Protein AF-A0A0Q9Z9T4-F1 (afdb_monomer_lite)

Sequence (126 aa):
MDYFTLTKFLSERLGINQEIFQLEFLYPTDKDFKQIQSEEVKNHYLSKYEYWANTKENWKSIKLFFPDGIKREVIQILNEYLKENGKELIDLEKIPEEFNRDQDGFNLIVGQNRDYLIIEIALKED

Secondary structure (DSSP, 8-state):
--HHHHHHHHHHHHT--GGGG-------SSSSEEEEEEEE---SS-SEEEEEEETTTTEEEEEEEEEGGGHHHHHHHHHHHHHHTTPPPP-GGG--SS----STT-SEEEEE-SSEEEEEEEEE--

Structure (mmCIF, N/CA/C/O backbone):
data_AF-A0A0Q9Z9T4-F1
#
_entry.id   AF-A0A0Q9Z9T4-F1
#
loop_
_atom_site.group_PDB
_atom_site.id
_atom_site.type_symbol
_atom_site.label_atom_id
_atom_site.label_alt_id
_atom_site.label_comp_id
_atom_site.label_asym_id
_atom_site.label_entity_id
_atom_site.label_seq_id
_atom_site.pdbx_PDB_ins_code
_atom_site.Cartn_x
_atom_site.Cartn_y
_atom_site.Cartn_z
_atom_site.occupancy
_atom_site.B_iso_or_equiv
_atom_site.auth_seq_id
_atom_site.auth_comp_id
_atom_site.auth_asym_id
_atom_site.auth_atom_id
_atom_site.pdbx_PDB_model_num
ATOM 1 N N . MET A 1 1 ? 10.816 6.319 5.534 1.00 82.62 1 MET A N 1
ATOM 2 C CA . MET A 1 1 ? 10.056 5.304 6.301 1.00 82.62 1 MET A CA 1
ATOM 3 C C . MET A 1 1 ? 10.414 3.964 5.706 1.00 82.62 1 MET A C 1
ATOM 5 O O . MET A 1 1 ? 10.420 3.880 4.491 1.00 82.62 1 MET A O 1
ATOM 9 N N . ASP A 1 2 ? 10.785 2.967 6.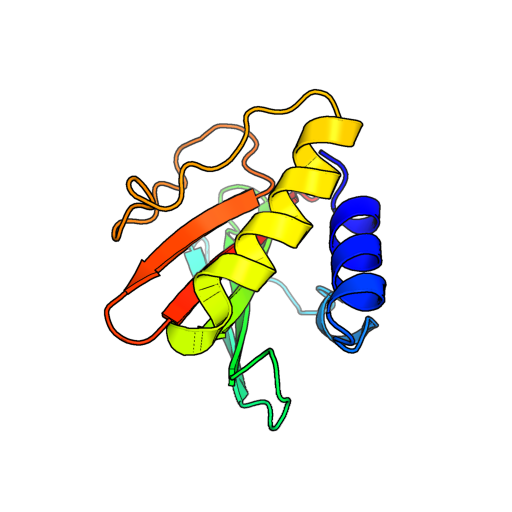495 1.00 88.38 2 ASP A N 1
ATOM 10 C CA . ASP A 1 2 ? 11.281 1.713 5.922 1.00 88.38 2 ASP A CA 1
ATOM 11 C C . ASP A 1 2 ? 10.152 0.879 5.282 1.00 88.38 2 ASP A C 1
ATOM 13 O O . ASP A 1 2 ? 9.101 0.686 5.900 1.00 88.38 2 ASP A O 1
ATOM 17 N N . TYR A 1 3 ? 10.365 0.417 4.043 1.00 92.19 3 TYR A N 1
ATOM 18 C CA . TYR A 1 3 ? 9.389 -0.368 3.272 1.00 92.19 3 TYR A CA 1
ATOM 19 C C . TYR A 1 3 ? 9.082 -1.697 3.963 1.00 92.19 3 TYR A C 1
ATOM 21 O O . TYR A 1 3 ? 7.921 -2.059 4.158 1.00 92.19 3 TYR A O 1
ATOM 29 N N . PHE A 1 4 ? 10.129 -2.417 4.365 1.00 92.62 4 PHE A N 1
ATOM 30 C CA . PHE A 1 4 ? 10.001 -3.752 4.939 1.00 92.62 4 PHE A CA 1
ATOM 31 C C . PHE A 1 4 ? 9.305 -3.713 6.299 1.00 92.62 4 PHE A C 1
ATOM 33 O O . PHE A 1 4 ? 8.458 -4.552 6.590 1.00 92.62 4 PHE A O 1
ATOM 40 N N . THR A 1 5 ? 9.600 -2.697 7.105 1.00 93.06 5 THR A N 1
ATOM 41 C CA . THR A 1 5 ? 8.981 -2.497 8.417 1.00 93.06 5 THR A CA 1
ATOM 42 C C . THR A 1 5 ? 7.490 -2.175 8.286 1.00 93.06 5 THR A C 1
ATOM 44 O O . THR A 1 5 ? 6.677 -2.787 8.979 1.00 93.06 5 THR A O 1
ATOM 47 N N . LEU A 1 6 ? 7.105 -1.283 7.363 1.00 94.06 6 LEU A N 1
ATOM 48 C CA . LEU A 1 6 ? 5.694 -0.945 7.140 1.00 94.06 6 LEU A CA 1
ATOM 49 C C . LEU A 1 6 ? 4.906 -2.136 6.580 1.00 94.06 6 LEU A C 1
ATOM 51 O O . LEU A 1 6 ? 3.824 -2.449 7.067 1.00 94.06 6 LEU A O 1
ATOM 55 N N . THR A 1 7 ? 5.433 -2.806 5.558 1.00 95.38 7 THR A N 1
ATOM 56 C CA . THR A 1 7 ? 4.732 -3.930 4.918 1.00 95.38 7 THR A CA 1
ATOM 57 C C . THR A 1 7 ? 4.572 -5.115 5.863 1.00 95.38 7 THR A C 1
ATOM 59 O O . THR A 1 7 ? 3.487 -5.690 5.926 1.00 95.38 7 THR A O 1
ATOM 62 N N . LYS A 1 8 ? 5.593 -5.405 6.682 1.00 95.88 8 LYS A N 1
ATOM 63 C CA . LYS A 1 8 ? 5.497 -6.392 7.762 1.00 95.88 8 LYS A CA 1
ATOM 64 C C . LYS A 1 8 ? 4.416 -6.028 8.778 1.00 95.88 8 LYS A C 1
ATOM 66 O O . LYS A 1 8 ? 3.576 -6.864 9.099 1.00 95.88 8 LYS A O 1
ATOM 71 N N . PHE A 1 9 ? 4.394 -4.777 9.239 1.00 95.81 9 PHE A N 1
ATOM 72 C CA . PHE A 1 9 ? 3.363 -4.301 10.160 1.00 95.81 9 PHE A CA 1
ATOM 73 C C . PHE A 1 9 ? 1.952 -4.467 9.574 1.00 95.81 9 PHE A C 1
ATOM 75 O O . PHE A 1 9 ? 1.053 -4.972 10.245 1.00 95.81 9 PHE A O 1
ATOM 82 N N . LEU A 1 10 ? 1.750 -4.095 8.306 1.00 94.44 10 LEU A N 1
ATOM 83 C CA . LEU A 1 10 ? 0.455 -4.245 7.639 1.00 94.44 10 LEU A CA 1
ATOM 84 C C . LEU A 1 10 ? 0.062 -5.716 7.469 1.00 94.44 10 LEU A C 1
ATOM 86 O O . LEU A 1 10 ? -1.092 -6.056 7.716 1.00 94.44 10 LEU A O 1
ATOM 90 N N . SER A 1 11 ? 0.999 -6.590 7.095 1.00 94.62 11 SER A N 1
ATOM 91 C CA . SER A 1 11 ? 0.753 -8.033 6.997 1.00 94.62 11 SER A CA 1
ATOM 92 C C . SER A 1 11 ? 0.255 -8.612 8.321 1.00 94.62 11 SER A C 1
ATOM 94 O O . SER A 1 11 ? -0.786 -9.270 8.350 1.00 94.62 11 SER A O 1
ATOM 96 N N . GLU A 1 12 ? 0.940 -8.300 9.424 1.00 95.19 12 GLU A N 1
ATOM 97 C CA . GLU A 1 12 ? 0.603 -8.797 10.760 1.00 95.19 12 GLU A CA 1
ATOM 98 C C . GLU A 1 12 ? -0.739 -8.250 11.270 1.00 95.19 12 GLU A C 1
ATOM 100 O O . GLU A 1 12 ? -1.523 -8.991 11.864 1.00 95.19 12 GLU A O 1
ATOM 105 N N . ARG A 1 13 ? -1.030 -6.963 11.036 1.00 94.94 13 ARG A N 1
ATOM 106 C CA . ARG A 1 13 ? -2.226 -6.294 11.584 1.00 94.94 13 ARG A CA 1
ATOM 107 C C . ARG A 1 13 ? -3.484 -6.491 10.741 1.00 94.94 13 ARG A C 1
ATOM 109 O O . ARG A 1 13 ? -4.575 -6.494 11.302 1.00 94.94 13 ARG A O 1
ATOM 116 N N . LEU A 1 14 ? -3.346 -6.656 9.425 1.00 91.88 14 LEU A N 1
ATOM 117 C CA . LEU A 1 14 ? -4.468 -6.816 8.486 1.00 91.88 14 LEU A CA 1
ATOM 118 C C . LEU A 1 14 ? -4.638 -8.259 7.987 1.00 91.88 14 LEU A C 1
ATOM 120 O O . LEU A 1 14 ? -5.539 -8.528 7.196 1.00 91.88 14 LEU A O 1
ATOM 124 N N . GLY A 1 15 ? -3.772 -9.192 8.399 1.00 90.81 15 GLY A N 1
ATOM 125 C CA . GLY A 1 15 ? -3.826 -10.584 7.938 1.00 90.81 15 GLY A CA 1
ATOM 126 C C . GLY A 1 15 ? -3.611 -10.726 6.427 1.00 90.81 15 GLY A C 1
ATOM 127 O O . GLY A 1 15 ? -4.183 -11.611 5.787 1.00 90.81 15 GLY A O 1
ATOM 128 N N . ILE A 1 16 ? -2.829 -9.823 5.836 1.00 92.12 16 ILE A N 1
ATOM 129 C CA . ILE A 1 16 ? -2.449 -9.866 4.423 1.00 92.12 16 ILE A CA 1
ATOM 130 C C . ILE A 1 16 ? -1.224 -10.776 4.284 1.00 92.12 16 ILE A C 1
ATOM 132 O O . ILE A 1 16 ? -0.288 -10.655 5.070 1.00 92.12 16 ILE A O 1
ATOM 136 N N . ASN A 1 17 ? -1.201 -11.670 3.289 1.00 92.25 17 ASN A N 1
ATOM 137 C CA . ASN A 1 17 ? -0.036 -12.528 3.044 1.00 92.25 17 ASN A CA 1
ATOM 138 C C . ASN A 1 17 ? 1.204 -11.663 2.751 1.00 92.25 17 ASN A C 1
ATOM 140 O O . ASN A 1 17 ? 1.198 -10.898 1.791 1.00 92.25 17 ASN A O 1
ATOM 144 N N . GLN A 1 18 ? 2.264 -11.806 3.555 1.00 93.56 18 GLN A N 1
ATOM 145 C CA . GLN A 1 18 ? 3.511 -11.049 3.412 1.00 93.56 18 GLN A CA 1
ATOM 146 C C . GLN A 1 18 ? 4.123 -11.172 2.006 1.00 93.56 18 GLN A C 1
ATOM 148 O O . GLN A 1 18 ? 4.763 -10.234 1.534 1.00 93.56 18 GLN A O 1
ATOM 153 N N . GLU A 1 19 ? 3.917 -12.304 1.329 1.00 93.25 19 GLU A N 1
ATOM 154 C CA . GLU A 1 19 ? 4.442 -12.559 -0.017 1.00 93.25 19 GLU A CA 1
ATOM 155 C C . GLU A 1 19 ? 3.947 -11.541 -1.047 1.00 93.25 19 GLU A C 1
ATOM 157 O O . GLU A 1 19 ? 4.684 -11.223 -1.975 1.00 93.25 19 GLU A O 1
ATOM 162 N N . ILE A 1 20 ? 2.758 -10.943 -0.870 1.00 93.62 20 ILE A N 1
ATOM 163 C CA . ILE A 1 20 ? 2.279 -9.941 -1.833 1.00 93.62 20 ILE A CA 1
ATOM 164 C C . ILE A 1 20 ? 3.175 -8.699 -1.855 1.00 93.62 20 ILE A C 1
ATOM 166 O O . ILE A 1 20 ? 3.219 -8.003 -2.860 1.00 93.62 20 ILE A O 1
ATOM 170 N N . PHE A 1 21 ? 3.897 -8.415 -0.769 1.00 95.19 21 PHE A N 1
ATOM 171 C CA . PHE A 1 21 ? 4.809 -7.275 -0.673 1.00 95.19 21 PHE A CA 1
ATOM 172 C C . PHE A 1 21 ? 6.187 -7.555 -1.290 1.00 95.19 21 PHE A C 1
ATOM 174 O O . PHE A 1 21 ? 7.072 -6.705 -1.246 1.00 95.19 21 PHE A O 1
ATOM 181 N N . GLN A 1 22 ? 6.409 -8.738 -1.862 1.00 92.44 22 GLN A N 1
ATOM 182 C CA . GLN A 1 22 ? 7.639 -9.027 -2.590 1.00 92.44 22 GLN A CA 1
ATOM 183 C C . GLN A 1 22 ? 7.572 -8.363 -3.972 1.00 92.44 22 GLN A C 1
ATOM 185 O O . GLN A 1 22 ? 6.811 -8.771 -4.844 1.00 92.44 22 GLN A O 1
ATOM 190 N N . LEU A 1 23 ? 8.378 -7.320 -4.185 1.00 92.00 23 LEU A N 1
ATOM 191 C CA . LEU A 1 23 ? 8.463 -6.586 -5.458 1.00 92.00 23 LEU A CA 1
ATOM 192 C C . LEU A 1 23 ? 9.412 -7.285 -6.457 1.00 92.00 23 LEU A C 1
ATOM 194 O O . LEU A 1 23 ? 10.249 -6.655 -7.112 1.00 92.00 23 LEU A O 1
ATOM 198 N N . GLU A 1 24 ? 9.295 -8.611 -6.558 1.00 88.44 24 GLU A N 1
ATOM 199 C CA . GLU A 1 24 ? 10.148 -9.492 -7.367 1.00 88.44 24 GLU A CA 1
ATOM 200 C C . GLU A 1 24 ? 9.661 -9.590 -8.821 1.00 88.44 24 GLU A C 1
ATOM 202 O O . GLU A 1 24 ? 9.351 -10.659 -9.342 1.00 88.44 24 GLU A O 1
ATOM 207 N N . PHE A 1 25 ? 9.595 -8.449 -9.505 1.00 88.50 25 PHE A N 1
ATOM 208 C CA . PHE A 1 25 ? 9.308 -8.392 -10.938 1.00 88.50 25 PHE A CA 1
ATOM 209 C C . PHE A 1 25 ? 10.411 -7.654 -11.699 1.00 88.50 25 PHE A C 1
ATOM 211 O O . PHE A 1 25 ? 11.113 -6.786 -11.167 1.00 88.50 25 PHE A O 1
ATOM 218 N N . LEU A 1 26 ? 10.570 -8.016 -12.974 1.00 83.69 26 LEU A N 1
ATOM 219 C CA . LEU A 1 26 ? 11.538 -7.385 -13.865 1.00 83.69 26 LEU A CA 1
ATOM 220 C C . LEU A 1 26 ? 11.118 -5.950 -14.175 1.00 83.69 26 LEU A C 1
ATOM 222 O O . LEU A 1 26 ? 9.938 -5.679 -14.418 1.00 83.69 26 LEU A O 1
ATOM 226 N N . TYR A 1 27 ? 12.093 -5.041 -14.225 1.00 81.56 27 TYR A N 1
ATOM 227 C CA . TYR A 1 27 ? 11.797 -3.689 -14.666 1.00 81.56 27 TYR A CA 1
ATOM 228 C C . TYR A 1 27 ? 11.308 -3.674 -16.120 1.00 81.56 27 TYR A C 1
ATOM 230 O O . TYR A 1 27 ? 11.874 -4.371 -16.970 1.00 81.56 27 TYR A O 1
ATOM 238 N N . PRO A 1 28 ? 10.310 -2.831 -16.430 1.00 81.62 28 PRO A N 1
ATOM 239 C CA . PRO A 1 28 ? 10.088 -2.322 -17.775 1.00 81.62 28 PRO A CA 1
ATOM 240 C C . PRO A 1 28 ? 11.398 -1.993 -18.507 1.00 81.62 28 PRO A C 1
ATOM 242 O O . PRO A 1 28 ? 12.281 -1.356 -17.939 1.00 81.62 28 PRO A O 1
ATOM 245 N N . THR A 1 29 ? 11.509 -2.340 -19.789 1.00 81.00 29 THR A N 1
ATOM 246 C CA . THR A 1 29 ? 12.613 -1.852 -20.640 1.00 81.00 29 THR A CA 1
ATOM 247 C C . THR A 1 29 ? 12.432 -0.385 -21.050 1.00 81.00 29 THR A C 1
ATOM 249 O O . THR A 1 29 ? 13.378 0.291 -21.442 1.00 81.00 29 THR A O 1
ATOM 252 N N . ASP A 1 30 ? 11.198 0.099 -21.002 1.00 81.31 30 ASP A N 1
ATOM 253 C CA . ASP A 1 30 ? 10.763 1.455 -21.305 1.00 81.31 30 ASP A CA 1
ATOM 254 C C . ASP A 1 30 ? 10.933 2.399 -20.102 1.00 81.31 30 ASP A C 1
ATOM 256 O O . ASP A 1 30 ? 10.772 2.002 -18.948 1.00 81.31 30 ASP A O 1
ATOM 260 N N . LYS A 1 31 ? 11.265 3.669 -20.378 1.00 74.62 31 LYS A N 1
ATOM 261 C CA . LYS A 1 31 ? 11.351 4.743 -19.375 1.00 74.62 31 LYS A CA 1
ATOM 262 C C . LYS A 1 31 ? 9.963 5.315 -19.110 1.00 74.62 31 LYS A C 1
ATOM 264 O O . LYS A 1 31 ? 9.601 6.321 -19.722 1.00 74.62 31 LYS A O 1
ATOM 269 N N . ASP A 1 32 ? 9.205 4.699 -18.212 1.00 83.81 32 ASP A N 1
ATOM 270 C CA . ASP A 1 32 ? 7.846 5.126 -17.904 1.00 83.81 32 ASP A CA 1
ATOM 271 C C . ASP A 1 32 ? 7.385 4.719 -16.499 1.00 83.81 32 ASP A C 1
ATOM 273 O O . ASP A 1 32 ? 8.024 3.919 -15.809 1.00 83.81 32 ASP A O 1
ATOM 277 N N . PHE A 1 33 ? 6.261 5.299 -16.089 1.00 87.69 33 PHE A N 1
ATOM 278 C CA . PHE A 1 33 ? 5.481 4.850 -14.949 1.00 87.69 33 PHE A CA 1
ATOM 279 C C . PHE A 1 33 ? 4.385 3.903 -15.432 1.00 87.69 33 PHE A C 1
ATOM 281 O O . PHE A 1 33 ? 3.510 4.307 -16.197 1.00 87.69 33 PHE A O 1
ATOM 288 N N . LYS A 1 34 ? 4.410 2.645 -14.985 1.00 90.25 34 LYS A N 1
ATOM 289 C CA . LYS A 1 34 ? 3.456 1.651 -15.484 1.00 90.25 34 LYS A CA 1
ATOM 290 C C . LYS A 1 34 ? 3.044 0.612 -14.459 1.00 90.25 34 LYS A C 1
ATOM 292 O O . LYS A 1 34 ? 3.812 0.236 -13.574 1.00 90.25 34 LYS A O 1
ATOM 297 N N . GLN A 1 35 ? 1.826 0.121 -14.648 1.00 93.19 35 GLN A N 1
ATOM 298 C CA . GLN A 1 35 ? 1.318 -1.062 -13.975 1.00 93.19 35 GLN A CA 1
ATOM 299 C C . GLN A 1 35 ? 1.963 -2.303 -14.595 1.00 93.19 35 GLN A C 1
ATOM 301 O O . GLN A 1 35 ? 1.989 -2.460 -15.816 1.00 93.19 35 GLN A O 1
ATOM 306 N N . ILE A 1 36 ? 2.476 -3.183 -13.745 1.00 94.62 36 ILE A N 1
ATOM 307 C CA . ILE A 1 36 ? 3.118 -4.442 -14.125 1.00 94.62 36 ILE A CA 1
ATOM 308 C C . ILE A 1 36 ? 2.113 -5.588 -14.072 1.00 94.62 36 ILE A C 1
ATOM 310 O O . ILE A 1 36 ? 2.047 -6.399 -14.991 1.00 94.62 36 ILE A O 1
ATOM 314 N N . GLN A 1 37 ? 1.309 -5.635 -13.010 1.00 94.06 37 GLN A N 1
ATOM 315 C CA . GLN A 1 37 ? 0.370 -6.720 -12.746 1.00 94.06 37 GLN A CA 1
ATOM 316 C C . GLN A 1 37 ? -0.767 -6.223 -11.852 1.00 94.06 37 GLN A C 1
ATOM 318 O O . GLN A 1 37 ? -0.583 -5.278 -11.084 1.00 94.06 37 GLN A O 1
ATOM 323 N N . SER A 1 38 ? -1.932 -6.861 -11.955 1.00 95.88 38 SER A N 1
ATOM 324 C CA . SER A 1 38 ? -3.062 -6.678 -11.044 1.00 95.88 38 SER A CA 1
ATOM 325 C C . SER A 1 38 ? -3.637 -8.035 -10.677 1.00 95.88 38 SER A C 1
ATOM 327 O O . SER A 1 38 ? -3.822 -8.870 -11.558 1.00 95.88 38 SER A O 1
ATOM 329 N N . GLU A 1 39 ? -3.917 -8.231 -9.394 1.00 95.25 39 GLU A N 1
ATOM 330 C CA . GLU A 1 39 ? -4.440 -9.482 -8.854 1.00 95.25 39 GLU A CA 1
ATOM 331 C C . GLU A 1 39 ? -5.636 -9.201 -7.947 1.00 95.25 39 GLU A C 1
ATOM 333 O O . GLU A 1 39 ? -5.557 -8.378 -7.030 1.00 95.25 39 GLU A O 1
ATOM 338 N N . GLU A 1 40 ? -6.745 -9.895 -8.194 1.00 93.50 40 GLU A N 1
ATOM 339 C CA . GLU A 1 40 ? -7.906 -9.881 -7.307 1.00 93.50 40 GLU A CA 1
ATOM 340 C C . GLU A 1 40 ? -7.691 -10.839 -6.136 1.00 93.50 40 GLU A C 1
ATOM 342 O O . GLU A 1 40 ? -7.224 -11.967 -6.296 1.00 93.50 40 GLU A O 1
ATOM 347 N N . VAL A 1 41 ? -8.085 -10.406 -4.941 1.00 88.31 41 VAL A N 1
ATOM 348 C CA . VAL A 1 41 ? -7.919 -11.181 -3.715 1.00 88.31 41 VAL A CA 1
ATOM 349 C C . VAL A 1 41 ? -9.281 -11.417 -3.081 1.00 88.31 41 VAL A C 1
ATOM 351 O O . VAL A 1 41 ? -10.091 -10.509 -2.923 1.00 88.31 41 VAL A O 1
ATOM 354 N N . LYS A 1 42 ? -9.536 -12.660 -2.670 1.00 70.38 42 LYS A N 1
ATOM 355 C CA . LYS A 1 42 ? -10.716 -13.022 -1.874 1.00 70.38 42 LYS A CA 1
ATOM 356 C C . LYS A 1 42 ? -10.369 -13.006 -0.385 1.00 70.38 42 LYS A C 1
ATOM 358 O O . LYS A 1 42 ? -10.343 -14.053 0.255 1.00 70.38 42 LYS A O 1
ATOM 363 N N . ASN A 1 43 ? -10.056 -11.828 0.151 1.00 73.56 43 ASN A N 1
ATOM 364 C CA . ASN A 1 43 ? -9.810 -11.607 1.581 1.00 73.56 43 ASN A CA 1
ATOM 365 C C . ASN A 1 43 ? -10.837 -10.596 2.133 1.00 73.56 43 ASN A C 1
ATOM 367 O O . ASN A 1 43 ? -11.361 -9.771 1.393 1.00 73.56 43 ASN A O 1
ATOM 371 N N . HIS A 1 44 ? -11.136 -10.678 3.431 1.00 72.00 44 HIS A N 1
ATOM 372 C CA . HIS A 1 44 ? -11.990 -9.740 4.158 1.00 72.00 44 HIS A CA 1
ATOM 373 C C . HIS A 1 44 ? -11.512 -8.285 4.040 1.00 72.00 44 HIS A C 1
ATOM 375 O O . HIS A 1 44 ? -12.338 -7.387 3.903 1.00 72.00 44 HIS A O 1
ATOM 381 N N . TYR A 1 45 ? -10.192 -8.062 4.057 1.00 80.19 45 TYR A N 1
ATOM 382 C CA . TYR A 1 45 ? -9.625 -6.712 4.045 1.00 80.19 45 TYR A CA 1
ATOM 383 C C . TYR A 1 45 ? -9.238 -6.209 2.650 1.00 80.19 45 TYR A C 1
ATOM 385 O O . TYR A 1 45 ? -9.441 -5.048 2.322 1.00 80.19 45 TYR A O 1
ATOM 393 N N . LEU A 1 46 ? -8.677 -7.062 1.800 1.00 91.38 46 LEU A N 1
ATOM 394 C CA . LEU A 1 46 ? -8.080 -6.637 0.534 1.00 91.38 46 LEU A CA 1
ATOM 395 C C . LEU A 1 46 ? -8.910 -7.146 -0.645 1.00 91.38 46 LEU A C 1
ATOM 397 O O . LEU A 1 46 ? -9.119 -8.351 -0.758 1.00 91.38 46 LEU A O 1
ATOM 401 N N . SER A 1 47 ? -9.347 -6.241 -1.527 1.00 93.19 47 SER A N 1
ATOM 402 C CA . SER A 1 47 ? -10.075 -6.598 -2.757 1.00 93.19 47 SER A CA 1
ATOM 403 C C . SER A 1 47 ? -9.147 -6.935 -3.914 1.00 93.19 47 SER A C 1
ATOM 405 O O . SER A 1 47 ? -9.392 -7.881 -4.656 1.00 93.19 47 SER A O 1
ATOM 407 N N . LYS A 1 48 ? -8.083 -6.153 -4.090 1.00 95.62 48 LYS A N 1
ATOM 408 C CA . LYS A 1 48 ? -7.061 -6.389 -5.110 1.00 95.62 48 LYS A CA 1
ATOM 409 C C . LYS A 1 48 ? -5.754 -5.709 -4.729 1.00 95.62 48 LYS A C 1
ATOM 411 O O . LYS A 1 48 ? -5.734 -4.827 -3.865 1.00 95.62 48 LYS A O 1
ATOM 416 N N . TYR A 1 49 ? -4.686 -6.075 -5.417 1.00 96.88 49 TYR A N 1
ATOM 417 C CA . TYR A 1 49 ? -3.445 -5.315 -5.415 1.00 96.88 49 TYR A CA 1
ATOM 418 C C . TYR A 1 49 ? -2.884 -5.159 -6.825 1.00 96.88 49 TYR A C 1
ATOM 420 O O . TYR A 1 49 ? -3.262 -5.872 -7.756 1.00 96.88 49 TYR A O 1
ATOM 428 N N . GLU A 1 50 ? -1.997 -4.185 -6.987 1.00 97.06 50 GLU A N 1
ATOM 429 C CA . GLU A 1 50 ? -1.315 -3.914 -8.246 1.00 97.06 50 GLU A CA 1
ATOM 430 C C . GLU A 1 50 ? 0.166 -3.654 -8.004 1.00 97.06 50 GLU A C 1
ATOM 432 O O . GLU A 1 50 ? 0.525 -2.884 -7.113 1.00 97.06 50 GLU A O 1
ATOM 437 N N . TYR A 1 51 ? 1.015 -4.238 -8.843 1.00 96.50 51 TYR A N 1
ATOM 438 C CA . TYR A 1 51 ? 2.434 -3.907 -8.899 1.00 96.50 51 TYR A CA 1
ATOM 439 C C . TYR A 1 51 ? 2.671 -2.794 -9.905 1.00 96.50 51 TYR A C 1
ATOM 441 O O . TYR A 1 51 ? 2.142 -2.831 -11.018 1.00 96.50 51 TYR A O 1
ATOM 449 N N . TRP A 1 52 ? 3.492 -1.823 -9.527 1.00 94.25 52 TRP A N 1
ATOM 450 C CA . TRP A 1 52 ? 3.826 -0.669 -10.347 1.00 94.25 52 TRP A CA 1
ATOM 451 C C . TRP A 1 52 ? 5.330 -0.419 -10.333 1.00 94.25 52 TRP A C 1
ATOM 453 O O . TRP A 1 52 ? 6.025 -0.741 -9.370 1.00 94.25 52 TRP A O 1
ATOM 463 N N . ALA A 1 53 ? 5.832 0.180 -11.406 1.00 92.56 53 ALA A N 1
ATOM 464 C CA . ALA A 1 53 ? 7.227 0.578 -11.519 1.00 92.56 53 ALA A CA 1
ATOM 465 C C . ALA A 1 53 ? 7.337 1.979 -12.106 1.00 92.56 53 ALA A C 1
ATOM 467 O O . ALA A 1 53 ? 6.569 2.341 -12.999 1.00 92.56 53 ALA A O 1
ATOM 468 N N . ASN A 1 54 ? 8.337 2.728 -11.652 1.00 89.88 54 ASN A N 1
ATOM 469 C CA . ASN A 1 54 ? 8.805 3.940 -12.302 1.00 89.88 54 ASN A CA 1
ATOM 470 C C . ASN A 1 54 ? 10.292 3.790 -12.614 1.00 89.88 54 ASN A C 1
ATOM 472 O O . ASN A 1 54 ? 11.153 3.923 -11.745 1.00 89.88 54 ASN A O 1
ATOM 476 N N . THR A 1 55 ? 10.593 3.527 -13.881 1.00 86.06 55 THR A N 1
ATOM 477 C CA . THR A 1 55 ? 11.973 3.343 -14.354 1.00 86.06 55 THR A CA 1
ATOM 478 C C . THR A 1 55 ? 12.738 4.646 -14.523 1.00 86.06 55 THR A C 1
ATOM 480 O O . THR A 1 55 ? 13.958 4.611 -14.659 1.00 86.06 55 THR A O 1
ATOM 483 N N . LYS A 1 56 ? 12.063 5.804 -14.527 1.00 86.12 56 LYS A N 1
ATOM 484 C CA . LYS A 1 56 ? 12.744 7.109 -14.543 1.00 86.12 56 LYS A CA 1
ATOM 485 C C . LYS A 1 56 ? 13.354 7.426 -13.181 1.00 86.12 56 LYS A C 1
ATOM 487 O O . LYS A 1 56 ? 14.461 7.946 -13.127 1.00 86.12 56 LYS A O 1
ATOM 492 N N . GLU A 1 57 ? 12.641 7.066 -12.119 1.00 85.94 57 GLU A N 1
ATOM 493 C CA . GLU A 1 57 ? 12.981 7.379 -10.725 1.00 85.94 57 GLU A CA 1
ATOM 494 C C . GLU A 1 57 ? 13.541 6.176 -9.939 1.00 85.94 57 GLU A C 1
ATOM 496 O O . GLU A 1 57 ? 13.803 6.293 -8.741 1.00 85.94 57 GLU A O 1
ATOM 501 N N . ASN A 1 58 ? 13.718 5.032 -10.610 1.00 87.38 58 ASN A N 1
ATOM 502 C CA . ASN A 1 58 ? 14.238 3.771 -10.067 1.00 87.38 58 ASN A CA 1
ATOM 503 C C . ASN A 1 58 ? 13.508 3.295 -8.801 1.00 87.38 58 ASN A C 1
ATOM 505 O O . ASN A 1 58 ? 14.109 3.072 -7.749 1.00 87.38 58 ASN A O 1
ATOM 509 N N . TRP A 1 59 ? 12.184 3.171 -8.882 1.00 90.00 59 TRP A N 1
ATOM 510 C CA . TRP A 1 59 ? 11.406 2.591 -7.791 1.00 90.00 59 TRP A CA 1
ATOM 511 C C . TRP A 1 59 ? 10.332 1.628 -8.275 1.00 90.00 59 TRP A C 1
ATOM 513 O O . TRP A 1 59 ? 9.808 1.717 -9.392 1.00 90.00 59 TRP A O 1
ATOM 523 N N . LYS A 1 60 ? 9.971 0.723 -7.368 1.00 93.00 60 LYS A N 1
ATOM 524 C CA . LYS A 1 60 ? 8.856 -0.215 -7.486 1.00 93.00 60 LYS A CA 1
ATOM 525 C C . LYS A 1 60 ? 7.844 0.074 -6.389 1.00 93.00 60 LYS A C 1
ATOM 527 O O . LYS A 1 60 ? 8.216 0.516 -5.305 1.00 93.00 60 LYS A O 1
ATOM 532 N N . SER A 1 61 ? 6.569 -0.172 -6.644 1.00 94.50 61 SER A N 1
ATOM 533 C CA . SER A 1 61 ? 5.531 -0.018 -5.631 1.00 94.50 61 SER A CA 1
ATOM 534 C C . SER A 1 61 ? 4.473 -1.105 -5.724 1.00 94.50 61 SER A C 1
ATOM 536 O O . SER A 1 61 ? 4.319 -1.793 -6.737 1.00 94.50 61 SER A O 1
ATOM 538 N N . ILE A 1 62 ? 3.741 -1.249 -4.627 1.00 96.31 62 ILE A N 1
ATOM 539 C CA . ILE A 1 62 ? 2.494 -1.997 -4.567 1.00 96.31 62 ILE A CA 1
ATOM 540 C C . ILE A 1 62 ? 1.369 -1.039 -4.197 1.00 96.31 62 ILE A C 1
ATOM 542 O O . ILE A 1 62 ? 1.499 -0.252 -3.258 1.00 96.31 62 ILE A O 1
ATOM 546 N N . LYS A 1 63 ? 0.254 -1.129 -4.920 1.00 96.19 63 LYS A N 1
ATOM 547 C CA . LYS A 1 63 ? -1.018 -0.523 -4.535 1.00 96.19 63 LYS A CA 1
ATOM 548 C C . LYS A 1 63 ? -1.927 -1.585 -3.953 1.00 96.19 63 LYS A C 1
ATOM 550 O O . LYS A 1 63 ? -2.153 -2.613 -4.581 1.00 96.19 63 LYS A O 1
ATOM 555 N N . LEU A 1 64 ? -2.472 -1.311 -2.782 1.00 96.50 64 LEU A N 1
ATOM 556 C CA . LEU A 1 64 ? -3.461 -2.131 -2.102 1.00 96.50 64 LEU A CA 1
ATOM 557 C C . LEU A 1 64 ? -4.817 -1.439 -2.170 1.00 96.50 64 LEU A C 1
ATOM 559 O O . LEU A 1 64 ? -4.907 -0.246 -1.882 1.00 96.50 64 LEU A O 1
ATOM 563 N N . PHE A 1 65 ? -5.859 -2.188 -2.520 1.00 96.56 65 PHE A N 1
ATOM 564 C CA . PHE A 1 65 ? -7.218 -1.676 -2.668 1.00 96.56 65 PHE A CA 1
ATOM 565 C C . PHE A 1 65 ? -8.121 -2.306 -1.612 1.00 96.56 65 PHE A C 1
ATOM 567 O O . PHE A 1 65 ? -8.459 -3.492 -1.674 1.00 96.56 65 PHE A O 1
ATOM 574 N N . PHE A 1 66 ? -8.503 -1.489 -0.642 1.00 95.81 66 PHE A N 1
ATOM 575 C CA . PHE A 1 66 ? -9.361 -1.843 0.479 1.00 95.81 66 PHE A CA 1
ATOM 576 C C . PHE A 1 66 ? -10.775 -1.327 0.202 1.00 95.81 66 PHE A C 1
ATOM 578 O O . PHE A 1 66 ? -10.898 -0.160 -0.166 1.00 95.81 66 PHE A O 1
ATOM 585 N N . PRO A 1 67 ? -11.841 -2.129 0.367 1.00 94.38 67 PRO A N 1
ATOM 586 C CA . PRO A 1 67 ? -13.211 -1.634 0.248 1.00 94.38 67 PRO A CA 1
ATOM 587 C C . PRO A 1 67 ? -13.457 -0.397 1.116 1.00 94.38 67 PRO A C 1
ATOM 589 O O . PRO A 1 67 ? -12.999 -0.342 2.259 1.00 94.38 67 PRO A O 1
ATOM 592 N N . ASP A 1 68 ? -14.245 0.560 0.627 1.00 91.38 68 ASP A N 1
ATOM 593 C CA . ASP A 1 68 ? -14.584 1.760 1.408 1.00 91.38 68 ASP A CA 1
ATOM 594 C C . ASP A 1 68 ? -15.198 1.427 2.787 1.00 91.38 68 ASP A C 1
ATOM 596 O O . ASP A 1 68 ? -14.875 2.056 3.795 1.00 91.38 68 ASP A O 1
ATOM 600 N N . GLY A 1 69 ? -15.980 0.344 2.874 1.00 92.38 69 GLY A N 1
ATOM 601 C CA . GLY A 1 69 ? -16.619 -0.102 4.118 1.00 92.38 69 GLY A CA 1
ATOM 602 C C . GLY A 1 69 ? -15.663 -0.391 5.287 1.00 92.38 69 GLY A C 1
ATOM 603 O O . GLY A 1 69 ? -16.093 -0.341 6.436 1.00 92.38 69 GLY A O 1
ATOM 604 N N . ILE A 1 70 ? -14.377 -0.640 5.019 1.00 92.81 70 ILE A N 1
ATOM 605 C CA . ILE A 1 70 ? -13.344 -0.889 6.043 1.00 92.81 70 ILE A CA 1
ATOM 606 C C . ILE A 1 70 ? -12.306 0.239 6.135 1.00 92.81 70 ILE A C 1
ATOM 608 O O . ILE A 1 70 ? -11.338 0.147 6.893 1.00 92.81 70 ILE A O 1
ATOM 612 N N . LYS A 1 71 ? -12.488 1.327 5.377 1.00 93.81 71 LYS A N 1
ATOM 613 C CA . LYS A 1 71 ? -11.542 2.448 5.276 1.00 93.81 71 LYS A CA 1
ATOM 614 C C . LYS A 1 71 ? -11.107 2.968 6.648 1.00 93.81 71 LYS A C 1
ATOM 616 O O . LYS A 1 71 ? -9.923 3.207 6.878 1.00 93.81 71 LYS A O 1
ATOM 621 N N . ARG A 1 72 ? -12.053 3.125 7.581 1.00 95.12 72 ARG A N 1
ATOM 622 C CA . ARG A 1 72 ? -11.778 3.619 8.941 1.00 95.12 72 ARG A CA 1
ATOM 623 C C . ARG A 1 72 ? -10.795 2.721 9.697 1.00 95.12 72 ARG A C 1
ATOM 625 O O . ARG A 1 72 ? -9.893 3.246 10.340 1.00 95.12 72 ARG A O 1
ATOM 632 N N . GLU A 1 73 ? -10.965 1.406 9.615 1.00 95.25 73 GLU A N 1
ATOM 633 C CA . GLU A 1 73 ? -10.137 0.424 10.327 1.00 95.25 73 GLU A CA 1
ATOM 634 C C . GLU A 1 73 ? -8.712 0.409 9.771 1.00 95.25 73 GLU A C 1
ATOM 636 O O . GLU A 1 73 ? -7.739 0.484 10.521 1.00 95.25 73 GLU A O 1
ATOM 641 N N . VAL A 1 74 ? -8.587 0.414 8.441 1.00 96.00 74 VAL A N 1
ATOM 642 C CA . VAL A 1 74 ? -7.287 0.443 7.760 1.00 96.00 74 VAL A CA 1
ATOM 643 C C . VAL A 1 74 ? -6.516 1.721 8.107 1.00 96.00 74 VAL A C 1
ATOM 645 O O . VAL A 1 74 ? -5.331 1.657 8.434 1.00 96.00 74 VAL A O 1
ATOM 648 N N . ILE A 1 75 ? -7.180 2.883 8.105 1.00 96.69 75 ILE A N 1
ATOM 649 C CA . ILE A 1 75 ? -6.550 4.159 8.480 1.00 96.69 75 ILE A CA 1
ATOM 650 C C . ILE A 1 75 ? -6.175 4.202 9.962 1.00 96.69 75 ILE A C 1
ATOM 652 O O . ILE A 1 75 ? -5.134 4.761 10.298 1.00 96.69 75 ILE A O 1
ATOM 656 N N . GLN A 1 76 ? -6.970 3.607 10.855 1.00 96.44 76 GLN A N 1
ATOM 657 C CA . GLN A 1 76 ? -6.605 3.497 12.270 1.00 96.44 76 GLN A CA 1
ATOM 658 C C . GLN A 1 76 ? -5.312 2.697 12.451 1.00 96.44 76 GLN A C 1
ATOM 660 O O . GLN A 1 76 ? -4.390 3.196 13.091 1.00 96.44 76 GLN A O 1
ATOM 665 N N . ILE A 1 77 ? -5.209 1.525 11.820 1.00 96.06 77 ILE A N 1
ATOM 666 C CA . ILE A 1 77 ? -4.003 0.684 11.851 1.00 96.06 77 ILE A CA 1
ATOM 667 C C . ILE A 1 77 ? -2.797 1.438 11.278 1.00 96.06 77 ILE A C 1
ATOM 669 O O . ILE A 1 77 ? -1.720 1.444 11.869 1.00 96.06 77 ILE A O 1
ATOM 673 N N . LEU A 1 78 ? -2.971 2.131 10.153 1.00 95.75 78 LEU A N 1
ATOM 674 C CA . LEU A 1 78 ? -1.891 2.909 9.553 1.00 95.75 78 LEU A CA 1
ATOM 675 C C . LEU A 1 78 ? -1.456 4.080 10.451 1.00 95.75 78 LEU A C 1
ATOM 677 O O . LEU A 1 78 ? -0.264 4.332 10.603 1.00 95.75 78 LEU A O 1
ATOM 681 N N . ASN A 1 79 ? -2.402 4.761 11.100 1.00 96.69 79 ASN A N 1
ATOM 682 C CA . ASN A 1 79 ? -2.113 5.845 12.038 1.00 96.69 79 ASN A CA 1
ATOM 683 C C . ASN A 1 79 ? -1.428 5.364 13.323 1.00 96.69 79 ASN A C 1
ATOM 685 O O . ASN A 1 79 ? -0.639 6.124 13.881 1.00 96.69 79 ASN A O 1
ATOM 689 N N . GLU A 1 80 ? -1.675 4.133 13.785 1.00 96.25 80 GLU A N 1
ATOM 690 C CA . GLU A 1 80 ? -0.890 3.520 14.868 1.00 96.25 80 GLU A CA 1
ATOM 691 C C . GLU A 1 80 ? 0.593 3.475 14.480 1.00 96.25 80 GLU A C 1
ATOM 693 O O . GLU A 1 80 ? 1.432 4.042 15.184 1.00 96.25 80 GLU A O 1
ATOM 698 N N . TYR A 1 81 ? 0.900 2.923 13.302 1.00 95.25 81 TYR A N 1
ATOM 699 C CA . TYR A 1 81 ? 2.268 2.855 12.789 1.00 95.25 81 TYR A CA 1
ATOM 700 C C . TYR A 1 81 ? 2.901 4.239 12.608 1.00 95.25 81 TYR A C 1
ATOM 702 O O . TYR A 1 81 ? 4.037 4.478 13.025 1.00 95.25 81 TYR A O 1
ATOM 710 N N . LEU A 1 82 ? 2.173 5.177 11.994 1.00 94.44 82 LEU A N 1
ATOM 711 C CA . LEU A 1 82 ? 2.667 6.535 11.760 1.00 94.44 82 LEU A CA 1
ATOM 712 C C . LEU A 1 82 ? 2.975 7.247 13.081 1.00 94.44 82 LEU A C 1
ATOM 714 O O . LEU A 1 82 ? 4.040 7.850 13.214 1.00 94.44 82 LEU A O 1
ATOM 718 N N . LYS A 1 83 ? 2.100 7.111 14.082 1.00 95.19 83 LYS A N 1
ATOM 719 C CA . LYS A 1 83 ? 2.293 7.685 15.416 1.00 95.19 83 LYS A CA 1
ATOM 720 C C . LYS A 1 83 ? 3.542 7.135 16.102 1.00 95.19 83 LYS A C 1
ATOM 722 O O . LYS A 1 83 ? 4.332 7.917 16.627 1.00 95.19 83 LYS A O 1
ATOM 727 N N . GLU A 1 84 ? 3.733 5.816 16.087 1.00 94.00 84 GLU A N 1
ATOM 728 C CA . GLU A 1 84 ? 4.906 5.153 16.678 1.00 94.00 84 GLU A CA 1
ATOM 729 C C . GLU A 1 84 ? 6.222 5.599 16.025 1.00 94.00 84 GLU A C 1
ATOM 731 O O . GLU A 1 84 ? 7.254 5.682 16.688 1.00 94.00 84 GLU A O 1
ATOM 736 N N . ASN A 1 85 ? 6.171 5.965 14.743 1.00 91.50 85 ASN A N 1
ATOM 737 C CA . ASN A 1 85 ? 7.320 6.418 13.962 1.00 91.50 85 ASN A CA 1
ATOM 738 C C . ASN A 1 85 ? 7.449 7.954 13.876 1.00 91.50 85 ASN A C 1
ATOM 740 O O . ASN A 1 85 ? 8.219 8.462 13.052 1.00 91.50 85 ASN A O 1
ATOM 744 N N . GLY A 1 86 ? 6.696 8.705 14.693 1.00 91.31 86 GLY A N 1
ATOM 745 C CA . GLY A 1 86 ? 6.748 10.171 14.740 1.00 91.31 86 GLY A CA 1
ATOM 746 C C . GLY A 1 86 ? 6.352 10.850 13.423 1.00 91.31 86 GLY A C 1
ATOM 747 O O . GLY A 1 86 ? 6.907 11.892 13.073 1.00 91.31 86 GLY A O 1
ATOM 748 N N . LYS A 1 87 ? 5.451 10.231 12.656 1.00 90.75 87 LYS A N 1
ATOM 749 C CA . LYS A 1 87 ? 4.932 10.737 11.381 1.00 90.75 87 LYS A CA 1
ATOM 750 C C . LYS A 1 87 ? 3.590 11.437 11.562 1.00 90.75 87 LYS A C 1
ATOM 752 O O . LYS A 1 87 ? 2.878 11.220 12.540 1.00 90.75 87 LYS A O 1
ATOM 757 N N . GLU A 1 88 ? 3.268 12.289 10.595 1.00 91.44 88 GLU A N 1
ATOM 758 C CA . GLU A 1 88 ? 1.958 12.925 10.505 1.00 91.44 88 GLU A CA 1
ATOM 759 C C . GLU A 1 88 ? 0.864 11.867 10.331 1.00 91.44 88 GLU A C 1
ATOM 761 O O . GLU A 1 88 ? 1.054 10.875 9.627 1.00 91.44 88 GLU A O 1
ATOM 766 N N . LEU A 1 89 ? -0.264 12.072 11.010 1.00 94.44 89 LEU A N 1
ATOM 767 C CA . LEU A 1 89 ? -1.404 11.164 10.957 1.00 94.44 89 LEU A CA 1
ATOM 768 C C . LEU A 1 89 ? -2.305 11.515 9.779 1.00 94.44 89 LEU A C 1
ATOM 770 O O . LEU A 1 89 ? -2.497 12.681 9.444 1.00 94.44 89 LEU A O 1
ATOM 774 N N . ILE A 1 90 ? -2.919 10.494 9.202 1.00 94.19 90 ILE A N 1
ATOM 775 C CA . ILE A 1 90 ? -3.857 10.635 8.100 1.00 94.19 90 ILE A CA 1
ATOM 776 C C . ILE A 1 90 ? -5.220 11.053 8.648 1.00 94.19 90 ILE A C 1
ATOM 778 O O . ILE A 1 90 ? -5.812 10.366 9.488 1.00 94.19 90 ILE A O 1
ATOM 782 N N . ASP A 1 91 ? -5.722 12.171 8.131 1.00 94.88 91 ASP A N 1
ATOM 783 C CA . ASP A 1 91 ? -7.075 12.666 8.360 1.00 94.88 91 ASP A CA 1
ATOM 784 C C . ASP A 1 91 ? -8.042 11.980 7.382 1.00 94.88 91 ASP A C 1
ATOM 786 O O . ASP A 1 91 ? -7.983 12.202 6.172 1.0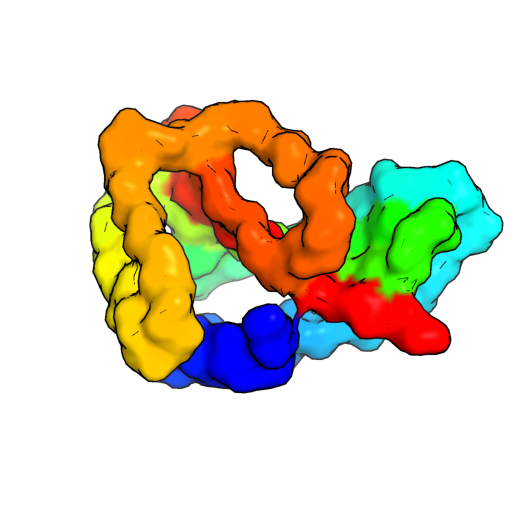0 94.88 91 ASP A O 1
ATOM 790 N N . LEU A 1 92 ? -8.930 11.135 7.916 1.00 92.75 92 LEU A N 1
ATOM 791 C CA . LEU A 1 92 ? -9.885 10.320 7.153 1.00 92.75 92 LEU A CA 1
ATOM 792 C C . LEU A 1 92 ? -10.755 11.151 6.192 1.00 92.75 92 LEU A C 1
ATOM 794 O O . LEU A 1 92 ? -11.127 10.666 5.117 1.00 92.75 92 LEU A O 1
ATOM 798 N N . GLU A 1 93 ? -11.055 12.391 6.584 1.00 92.56 93 GLU A N 1
ATOM 799 C CA . GLU A 1 93 ? -11.938 13.317 5.869 1.00 92.56 93 GLU A CA 1
ATOM 800 C C . GLU A 1 93 ? -11.207 14.102 4.769 1.00 92.56 93 GLU A C 1
ATOM 802 O O . GLU A 1 93 ? -11.839 14.796 3.976 1.00 92.56 93 GLU A O 1
ATOM 807 N N . LYS A 1 94 ? -9.872 14.002 4.704 1.00 93.44 94 LYS A N 1
ATOM 808 C CA . LYS A 1 94 ? -9.026 14.734 3.745 1.00 93.44 94 LYS A CA 1
ATOM 809 C C . LYS A 1 94 ? -8.212 13.825 2.830 1.00 93.44 94 LYS A C 1
ATOM 811 O O . LYS A 1 94 ? -7.255 14.283 2.209 1.00 93.44 94 LYS A O 1
ATOM 816 N N . ILE A 1 95 ? -8.568 12.545 2.739 1.00 93.56 95 ILE A N 1
ATOM 817 C CA . ILE A 1 95 ? -7.887 11.616 1.833 1.00 93.56 95 ILE A CA 1
ATOM 818 C C . ILE A 1 95 ? -8.179 12.044 0.381 1.00 93.56 95 ILE A C 1
ATOM 820 O O . ILE A 1 95 ? -9.348 12.161 0.008 1.00 93.56 95 ILE A O 1
ATOM 824 N N . PRO A 1 96 ? -7.155 12.308 -0.446 1.00 93.62 96 PRO A N 1
ATOM 825 C CA . PRO A 1 96 ? -7.353 12.810 -1.801 1.00 93.62 96 PRO A CA 1
ATOM 826 C C . PRO A 1 96 ? -7.833 11.714 -2.763 1.00 93.62 96 PRO A C 1
ATOM 828 O O . PRO A 1 96 ? -7.525 10.535 -2.586 1.00 93.62 96 PRO A O 1
ATOM 831 N N . GLU A 1 97 ? -8.548 12.110 -3.818 1.00 91.50 97 GLU A N 1
ATOM 832 C CA . GLU A 1 97 ? -8.848 11.221 -4.955 1.00 91.50 97 GLU A CA 1
ATOM 833 C C . GLU A 1 97 ? -7.695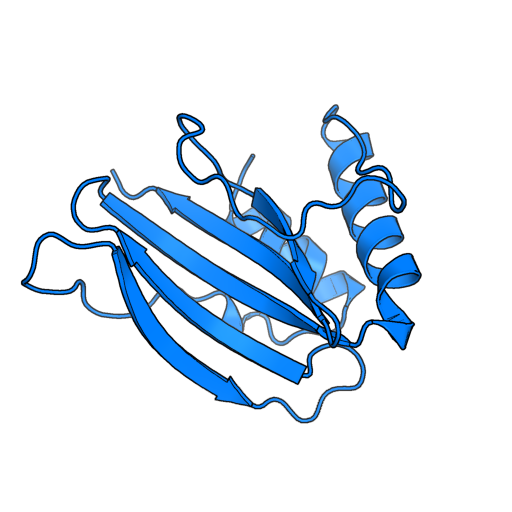 11.166 -5.971 1.00 91.50 97 GLU A C 1
ATOM 835 O O . GLU A 1 97 ? -7.483 10.163 -6.654 1.00 91.50 97 GLU A O 1
ATOM 840 N N . GLU A 1 98 ? -6.910 12.241 -6.048 1.00 85.44 98 GLU A N 1
ATOM 841 C CA . GLU A 1 98 ? -5.769 12.356 -6.949 1.00 85.44 98 GLU A CA 1
ATOM 842 C C . GLU A 1 98 ? -4.469 11.930 -6.256 1.00 85.44 98 GLU A C 1
ATOM 844 O O . GLU A 1 98 ? -4.129 12.391 -5.165 1.00 85.44 98 GLU A O 1
ATOM 849 N N . PHE A 1 99 ? -3.706 11.055 -6.914 1.00 81.19 99 PHE A N 1
ATOM 850 C CA . PHE A 1 99 ? -2.430 10.559 -6.400 1.00 81.19 99 PHE A CA 1
ATOM 851 C C . PHE A 1 99 ? -1.290 11.447 -6.879 1.00 81.19 99 PHE A C 1
ATOM 853 O O . PHE A 1 99 ? -0.849 11.322 -8.024 1.00 81.19 99 PHE A O 1
ATOM 860 N N . ASN A 1 100 ? -0.775 12.289 -5.989 1.00 75.81 100 ASN A N 1
ATOM 861 C CA . ASN A 1 100 ? 0.420 13.072 -6.264 1.00 75.81 100 ASN A CA 1
ATOM 862 C C . ASN A 1 100 ? 1.685 12.274 -5.893 1.00 75.81 100 ASN A C 1
ATOM 864 O O . ASN A 1 100 ? 1.954 12.044 -4.715 1.00 75.81 100 ASN A O 1
ATOM 868 N N . ARG A 1 101 ? 2.440 11.847 -6.914 1.00 76.31 101 ARG A N 1
ATOM 869 C CA . ARG A 1 101 ? 3.704 11.092 -6.792 1.00 76.31 101 ARG A CA 1
ATOM 870 C C . ARG A 1 101 ? 4.945 11.971 -6.969 1.00 76.31 101 ARG A C 1
ATOM 872 O O . ARG A 1 101 ? 6.050 11.444 -6.921 1.00 76.31 101 ARG A O 1
ATOM 879 N N . ASP A 1 102 ? 4.771 13.284 -7.120 1.00 64.88 102 ASP A N 1
ATOM 880 C CA . ASP A 1 102 ? 5.864 14.255 -7.284 1.00 64.88 102 ASP A CA 1
ATOM 881 C C . ASP A 1 102 ? 6.527 14.621 -5.942 1.00 64.88 102 ASP A C 1
ATOM 883 O O . ASP A 1 102 ? 7.292 15.579 -5.845 1.00 64.88 102 ASP A O 1
ATOM 887 N N . GLN A 1 103 ? 6.224 13.879 -4.874 1.00 62.12 103 GLN A N 1
ATOM 888 C CA . GLN A 1 103 ? 6.905 14.030 -3.596 1.00 62.12 103 GLN A CA 1
ATOM 889 C C . GLN A 1 103 ? 8.243 13.286 -3.647 1.00 62.12 103 GLN A C 1
ATOM 891 O O . GLN A 1 103 ? 8.273 12.054 -3.721 1.00 62.12 103 GLN A O 1
ATOM 896 N N . ASP A 1 104 ? 9.344 14.039 -3.581 1.00 55.34 104 ASP A N 1
ATOM 897 C CA . ASP A 1 104 ? 10.694 13.491 -3.434 1.00 55.34 104 ASP A CA 1
ATOM 898 C C . ASP A 1 104 ? 10.726 12.461 -2.291 1.00 55.34 104 ASP A C 1
ATOM 900 O O . ASP A 1 104 ? 10.500 12.786 -1.124 1.00 55.34 104 ASP A O 1
ATOM 904 N N . GLY A 1 105 ? 11.003 11.198 -2.629 1.00 57.81 105 GLY A N 1
ATOM 905 C CA . GLY A 1 105 ? 11.132 10.119 -1.645 1.00 57.81 105 GLY A CA 1
ATOM 906 C C . GLY A 1 105 ? 9.815 9.628 -1.035 1.00 57.81 105 GLY A C 1
ATOM 907 O O . GLY A 1 105 ? 9.803 9.235 0.137 1.00 57.81 105 GLY A O 1
ATOM 908 N N . PHE A 1 106 ? 8.706 9.644 -1.787 1.00 68.00 106 PHE A N 1
ATOM 909 C CA . PHE A 1 106 ? 7.469 9.022 -1.315 1.00 68.00 106 PHE A CA 1
ATOM 910 C C . PHE A 1 106 ? 7.693 7.524 -1.036 1.00 68.00 106 PHE A C 1
ATOM 912 O O . PHE A 1 106 ? 8.126 6.765 -1.898 1.00 68.00 106 PHE A O 1
ATOM 919 N N . ASN A 1 107 ? 7.362 7.095 0.183 1.00 82.50 107 ASN A N 1
ATOM 920 C CA . ASN A 1 107 ? 7.359 5.675 0.558 1.00 82.50 107 ASN A CA 1
ATOM 921 C C . ASN A 1 107 ? 5.937 5.169 0.844 1.00 82.50 107 ASN A C 1
ATOM 923 O O . ASN A 1 107 ? 5.719 3.964 0.895 1.00 82.50 107 ASN A O 1
ATOM 927 N N . LEU A 1 108 ? 4.977 6.080 1.037 1.00 91.25 108 LEU A N 1
ATOM 928 C CA . LEU A 1 108 ? 3.570 5.793 1.293 1.00 91.25 108 LEU A CA 1
ATOM 929 C C . LEU A 1 108 ? 2.712 6.934 0.750 1.00 91.25 108 LEU A C 1
ATOM 931 O O . LEU A 1 108 ? 2.915 8.085 1.129 1.00 91.25 108 LEU A O 1
ATOM 935 N N . ILE A 1 109 ? 1.735 6.601 -0.083 1.00 92.06 109 ILE A N 1
ATOM 936 C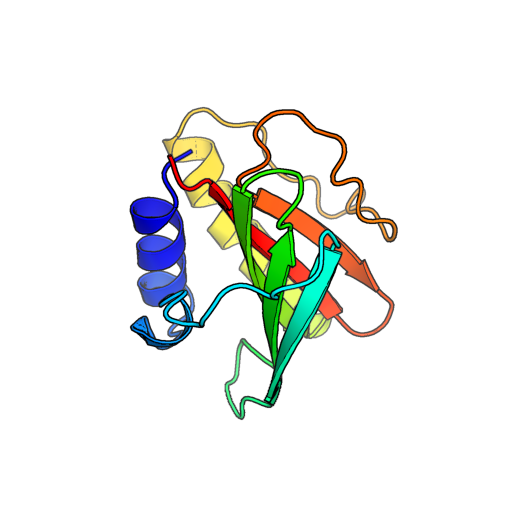 CA . ILE A 1 109 ? 0.670 7.502 -0.521 1.00 92.06 109 ILE A CA 1
ATOM 937 C C . ILE A 1 109 ? -0.657 6.855 -0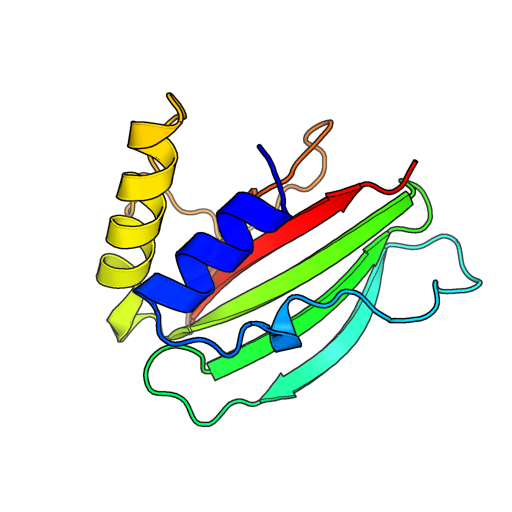.154 1.00 92.06 109 ILE A C 1
ATOM 939 O O . ILE A 1 109 ? -0.852 5.653 -0.335 1.00 92.06 109 ILE A O 1
ATOM 943 N N . VAL A 1 110 ? -1.576 7.670 0.347 1.00 94.00 110 VAL A N 1
ATOM 944 C CA . VAL A 1 110 ? -2.940 7.250 0.642 1.00 94.00 110 VAL A CA 1
ATOM 945 C C . VAL A 1 110 ? -3.877 8.086 -0.205 1.00 94.00 110 VAL A C 1
ATOM 947 O O . VAL A 1 110 ? -3.824 9.313 -0.171 1.00 94.00 110 VAL A O 1
ATOM 950 N N . GLY A 1 111 ? -4.715 7.407 -0.974 1.00 95.06 111 GLY A N 1
ATOM 951 C CA . GLY A 1 111 ? -5.754 8.019 -1.786 1.00 95.06 111 GLY A CA 1
ATOM 952 C C . GLY A 1 111 ? -7.040 7.214 -1.700 1.00 95.06 111 GLY A C 1
ATOM 953 O O . GLY A 1 111 ? -7.110 6.191 -1.017 1.00 95.06 111 GLY A O 1
ATOM 954 N N . GLN A 1 112 ? -8.074 7.670 -2.389 1.00 95.69 112 GLN A N 1
ATOM 955 C CA . GLN A 1 112 ? -9.355 6.977 -2.435 1.00 95.69 112 GLN A CA 1
ATOM 956 C C . GLN A 1 112 ? -10.049 7.159 -3.781 1.00 95.69 112 GLN A C 1
ATOM 958 O O . GLN A 1 112 ? -9.730 8.055 -4.554 1.00 95.69 112 GLN A O 1
ATOM 963 N N . ASN A 1 113 ? -11.022 6.309 -4.058 1.00 94.12 113 ASN A N 1
ATOM 964 C CA . ASN A 1 113 ? -12.042 6.559 -5.064 1.00 94.12 113 ASN A CA 1
ATOM 965 C C . ASN A 1 113 ? -13.401 6.112 -4.507 1.00 94.12 113 ASN A C 1
ATOM 967 O O . ASN A 1 113 ? -13.522 5.832 -3.317 1.00 94.12 113 ASN A O 1
ATOM 971 N N . ARG A 1 114 ? -14.431 6.051 -5.357 1.00 90.88 114 ARG A N 1
ATOM 972 C CA . ARG A 1 114 ? -15.793 5.683 -4.932 1.00 90.88 114 ARG A CA 1
ATOM 973 C C . ARG A 1 114 ? -15.899 4.302 -4.286 1.00 90.88 114 ARG A C 1
ATOM 975 O O . ARG A 1 114 ? -16.802 4.097 -3.485 1.00 90.88 114 ARG A O 1
ATOM 982 N N . ASP A 1 115 ? -15.014 3.383 -4.652 1.00 93.62 115 ASP A N 1
ATOM 983 C CA . ASP A 1 115 ? -15.122 1.974 -4.281 1.00 93.62 115 ASP A CA 1
ATOM 984 C C . ASP A 1 115 ? -14.065 1.570 -3.242 1.00 93.62 115 ASP A C 1
ATOM 986 O O . ASP A 1 115 ? -14.285 0.650 -2.447 1.00 93.62 115 ASP A O 1
ATOM 990 N N . TYR A 1 116 ? -12.917 2.256 -3.235 1.00 95.75 116 TYR A N 1
ATOM 991 C CA . TYR A 1 116 ? -11.736 1.824 -2.502 1.00 95.75 116 TYR A CA 1
ATOM 992 C C . TYR A 1 116 ? -11.012 2.952 -1.770 1.00 95.75 116 TYR A C 1
ATOM 994 O O . TYR A 1 116 ? -10.749 4.020 -2.324 1.00 95.75 116 TYR A O 1
ATOM 1002 N N . LEU A 1 117 ? -10.538 2.626 -0.568 1.00 96.44 117 LEU A N 1
ATOM 1003 C CA . LEU A 1 117 ? -9.320 3.204 -0.018 1.00 96.44 117 LEU A CA 1
ATOM 1004 C C . LEU A 1 117 ? -8.118 2.547 -0.701 1.00 96.44 117 LEU A C 1
ATOM 1006 O O . LEU A 1 117 ? -8.043 1.323 -0.818 1.00 96.44 117 LEU A O 1
ATOM 1010 N N . ILE A 1 118 ? -7.153 3.357 -1.117 1.00 96.69 118 ILE A N 1
ATOM 1011 C CA . ILE A 1 118 ? -5.984 2.895 -1.854 1.00 96.69 118 ILE A CA 1
ATOM 1012 C C . ILE A 1 118 ? -4.731 3.321 -1.104 1.00 96.69 118 ILE A C 1
ATOM 1014 O O . ILE A 1 118 ? -4.522 4.502 -0.822 1.00 96.69 118 ILE A O 1
ATOM 1018 N N . ILE A 1 119 ? -3.877 2.346 -0.818 1.00 95.62 119 ILE A N 1
ATOM 1019 C CA . ILE A 1 119 ? -2.575 2.567 -0.196 1.00 95.62 119 ILE A CA 1
ATOM 1020 C C . ILE A 1 119 ? -1.504 2.167 -1.200 1.00 95.62 119 ILE A C 1
ATOM 1022 O O . ILE A 1 119 ? -1.458 1.017 -1.622 1.00 95.62 119 ILE A O 1
ATOM 1026 N N . GLU A 1 120 ? -0.639 3.103 -1.572 1.00 95.00 120 GLU A N 1
ATOM 1027 C CA . GLU A 1 120 ? 0.534 2.841 -2.400 1.00 95.00 120 GLU A CA 1
ATOM 1028 C C . GLU A 1 120 ? 1.794 2.898 -1.541 1.00 95.00 120 GLU A C 1
ATOM 1030 O O . GLU A 1 120 ? 2.029 3.893 -0.861 1.00 95.00 120 GLU A O 1
ATOM 1035 N N . ILE A 1 121 ? 2.605 1.843 -1.580 1.00 94.94 121 ILE A N 1
ATOM 1036 C CA . ILE A 1 121 ? 3.853 1.738 -0.819 1.00 94.94 121 ILE A CA 1
ATOM 1037 C C . ILE A 1 121 ? 4.987 1.493 -1.803 1.00 94.94 121 ILE A C 1
ATOM 1039 O O . ILE A 1 121 ? 4.941 0.516 -2.554 1.00 94.94 121 ILE A O 1
ATOM 1043 N N . ALA A 1 122 ? 5.994 2.362 -1.795 1.00 93.31 122 ALA A N 1
ATOM 1044 C CA . ALA A 1 122 ? 7.118 2.294 -2.721 1.00 93.31 122 ALA A CA 1
ATOM 1045 C C . ALA A 1 122 ? 8.429 1.910 -2.032 1.00 93.31 122 ALA A C 1
ATOM 1047 O O . ALA A 1 122 ? 8.707 2.308 -0.898 1.00 93.31 122 ALA A O 1
ATOM 1048 N N . LEU A 1 123 ? 9.232 1.147 -2.766 1.00 92.06 123 LEU A N 1
ATOM 1049 C CA . LEU A 1 123 ? 10.620 0.831 -2.485 1.00 92.06 123 LEU A CA 1
ATOM 1050 C C . LEU A 1 123 ? 11.465 1.493 -3.574 1.00 92.06 123 LEU A C 1
ATOM 1052 O O . LEU A 1 123 ? 11.396 1.107 -4.745 1.00 92.06 123 LEU A O 1
ATOM 1056 N N . LYS A 1 124 ? 12.243 2.502 -3.183 1.00 86.19 124 LYS A N 1
ATOM 1057 C CA . LYS A 1 124 ? 13.279 3.062 -4.047 1.00 86.19 124 LYS A CA 1
ATOM 1058 C C . LYS A 1 124 ? 14.465 2.109 -4.057 1.00 86.19 124 LYS A C 1
ATOM 1060 O O . LYS A 1 124 ? 14.890 1.658 -2.996 1.00 86.19 124 LYS A O 1
ATOM 1065 N N . GLU A 1 125 ? 14.938 1.778 -5.247 1.00 78.06 125 GLU A N 1
ATOM 1066 C CA . GLU A 1 125 ? 16.110 0.933 -5.433 1.00 78.06 125 GLU A CA 1
ATOM 1067 C C . GLU A 1 125 ? 17.327 1.843 -5.673 1.00 78.06 125 GLU A C 1
ATOM 1069 O O . GLU A 1 125 ? 17.212 2.888 -6.324 1.00 78.06 125 GLU A O 1
ATOM 1074 N N . ASP A 1 126 ? 18.465 1.480 -5.078 1.00 64.44 126 ASP A N 1
ATOM 1075 C CA . ASP A 1 126 ? 19.741 2.199 -5.216 1.00 64.44 126 ASP A CA 1
ATOM 1076 C C . ASP A 1 126 ? 20.420 1.927 -6.571 1.00 64.44 126 ASP A C 1
ATOM 1078 O O . ASP A 1 126 ? 20.276 0.800 -7.107 1.00 64.44 126 ASP A O 1
#

Foldseek 3Di:
DDQLVLLVLCCVQVVNPSVVSPL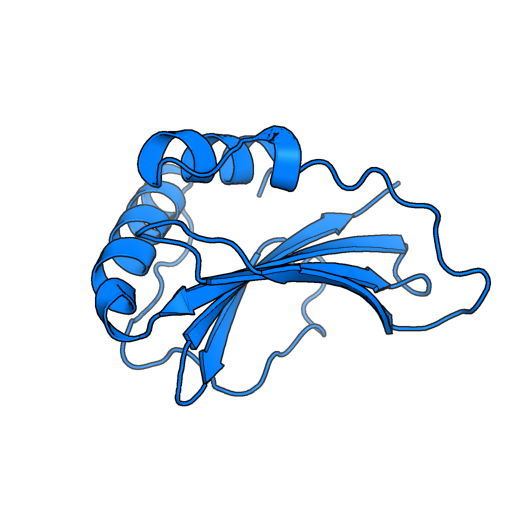PDDDDPDQAKDWDDKDADPDPFFGIKTWIDHPVQQKIKMKTWGFPVCLVVSLVSVQVVCVVVVHDGDDSVPAAQDWDPVDDPDQWHWHDDPTTTMIMGMDHDD

Radius of gyration: 13.99 Å; chains: 1; bounding box: 36×28×38 Å

Organism: NCBI:txid270918

pLDDT: mean 89.84, std 8.49, range [55.34, 97.06]